Protein AF-A0A7X8BND6-F1 (afdb_monomer_lite)

Structure (mmCIF, N/CA/C/O backbone):
data_AF-A0A7X8BND6-F1
#
_entry.id   AF-A0A7X8BND6-F1
#
loop_
_atom_site.group_PDB
_atom_site.id
_atom_site.type_symbol
_atom_site.label_atom_id
_atom_site.label_alt_id
_atom_site.label_comp_id
_atom_site.label_asym_id
_atom_site.label_entity_id
_atom_site.label_seq_id
_atom_site.pdbx_PDB_ins_code
_atom_site.Cartn_x
_atom_site.Cartn_y
_atom_site.Cartn_z
_atom_site.occupancy
_atom_site.B_iso_or_equiv
_atom_site.auth_seq_id
_atom_site.auth_comp_id
_atom_site.auth_asym_id
_atom_site.auth_atom_id
_atom_site.pdbx_PDB_model_num
ATOM 1 N N . PRO A 1 1 ? -8.570 9.523 6.501 1.00 89.31 1 PRO A N 1
ATOM 2 C CA . PRO A 1 1 ? -7.132 9.892 6.427 1.00 89.31 1 PRO A CA 1
ATOM 3 C C . PRO A 1 1 ? -6.275 8.831 7.144 1.00 89.31 1 PRO A C 1
ATOM 5 O O . PRO A 1 1 ? -6.836 8.144 7.985 1.00 89.31 1 PRO A O 1
ATOM 8 N N . GLY A 1 2 ? -4.983 8.655 6.819 1.00 92.56 2 GLY A N 1
ATOM 9 C CA . GLY A 1 2 ? -4.114 7.677 7.514 1.00 92.56 2 GLY A CA 1
ATOM 10 C C . GLY A 1 2 ? -4.251 6.206 7.084 1.00 92.56 2 GLY A C 1
ATOM 11 O O . GLY A 1 2 ? -3.729 5.325 7.752 1.00 92.56 2 GLY A O 1
ATOM 12 N N . LYS A 1 3 ? -4.934 5.947 5.966 1.00 93.81 3 LYS A N 1
ATOM 13 C CA . LYS A 1 3 ? -5.133 4.617 5.374 1.00 93.81 3 LYS A CA 1
ATOM 14 C C . LYS 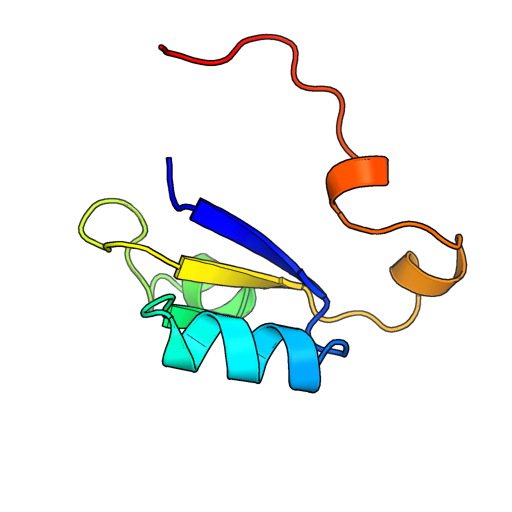A 1 3 ? -4.415 4.592 4.022 1.00 93.81 3 LYS A C 1
ATOM 16 O O . LYS A 1 3 ? -4.744 5.410 3.158 1.00 93.81 3 LYS A O 1
ATOM 21 N N . VAL A 1 4 ? -3.405 3.738 3.864 1.00 95.75 4 VAL A N 1
ATOM 22 C CA . VAL A 1 4 ? -2.480 3.736 2.711 1.00 95.75 4 VAL A CA 1
ATOM 23 C C . VAL A 1 4 ? -2.435 2.354 2.059 1.00 95.75 4 VAL A C 1
ATOM 25 O O . VAL A 1 4 ? -2.718 1.347 2.697 1.00 95.75 4 VAL A O 1
ATOM 28 N N . ILE A 1 5 ? -2.079 2.303 0.775 1.00 95.94 5 ILE A N 1
ATOM 29 C CA . ILE A 1 5 ? -1.796 1.064 0.043 1.00 95.94 5 ILE A CA 1
ATOM 30 C C . ILE A 1 5 ? -0.379 1.167 -0.528 1.00 95.94 5 ILE A C 1
ATOM 32 O O . ILE A 1 5 ? -0.038 2.180 -1.143 1.00 95.94 5 ILE A O 1
ATOM 36 N N . SER A 1 6 ? 0.437 0.132 -0.339 1.00 96.31 6 SER A N 1
ATOM 37 C CA . SER A 1 6 ? 1.818 0.048 -0.832 1.00 96.31 6 SER A CA 1
ATOM 38 C C . SER A 1 6 ? 2.123 -1.356 -1.366 1.00 96.31 6 SER A C 1
ATOM 40 O O . SER A 1 6 ? 1.315 -2.273 -1.238 1.00 96.31 6 SER A O 1
ATOM 42 N N . TYR A 1 7 ? 3.291 -1.542 -1.975 1.00 96.12 7 TYR A N 1
ATOM 43 C CA . TYR A 1 7 ? 3.794 -2.875 -2.306 1.00 96.12 7 TYR A CA 1
ATOM 44 C C . TYR A 1 7 ? 4.600 -3.450 -1.145 1.00 96.12 7 TYR A C 1
ATOM 46 O O . TYR A 1 7 ? 5.390 -2.734 -0.530 1.00 96.12 7 TYR A O 1
ATOM 54 N N . ALA A 1 8 ? 4.484 -4.762 -0.927 1.00 95.69 8 ALA A N 1
ATOM 55 C CA . ALA A 1 8 ? 5.230 -5.473 0.116 1.00 95.69 8 ALA A CA 1
ATOM 56 C C . ALA A 1 8 ? 6.763 -5.368 -0.046 1.00 95.69 8 ALA A C 1
ATOM 58 O O . ALA A 1 8 ? 7.504 -5.424 0.927 1.00 95.69 8 ALA A O 1
ATOM 59 N N . ARG A 1 9 ? 7.255 -5.155 -1.276 1.00 93.94 9 ARG A N 1
ATOM 60 C CA . ARG A 1 9 ? 8.695 -5.058 -1.578 1.00 93.94 9 ARG A CA 1
ATOM 61 C C . ARG A 1 9 ? 9.383 -3.788 -1.066 1.00 93.94 9 ARG A C 1
ATOM 63 O O . ARG A 1 9 ? 10.609 -3.732 -1.071 1.00 93.94 9 ARG A O 1
ATOM 70 N N . ASN A 1 10 ? 8.630 -2.756 -0.687 1.00 94.38 10 ASN A N 1
ATOM 71 C CA . ASN A 1 10 ? 9.187 -1.475 -0.241 1.00 94.38 10 ASN A CA 1
ATOM 72 C C . ASN A 1 10 ? 9.522 -1.526 1.257 1.00 94.38 10 ASN A C 1
ATOM 74 O O . ASN A 1 10 ? 8.987 -0.737 2.031 1.00 94.38 10 ASN A O 1
ATOM 78 N N . ILE A 1 11 ? 10.380 -2.471 1.652 1.00 95.44 11 ILE A N 1
ATOM 79 C CA . ILE A 1 11 ? 10.622 -2.861 3.052 1.00 95.44 11 ILE A CA 1
ATOM 80 C C . ILE A 1 11 ? 10.957 -1.643 3.921 1.00 95.44 11 ILE A C 1
ATOM 82 O O . ILE A 1 11 ? 10.233 -1.363 4.865 1.00 95.44 11 ILE A O 1
ATOM 86 N N . HIS A 1 12 ? 11.941 -0.836 3.523 1.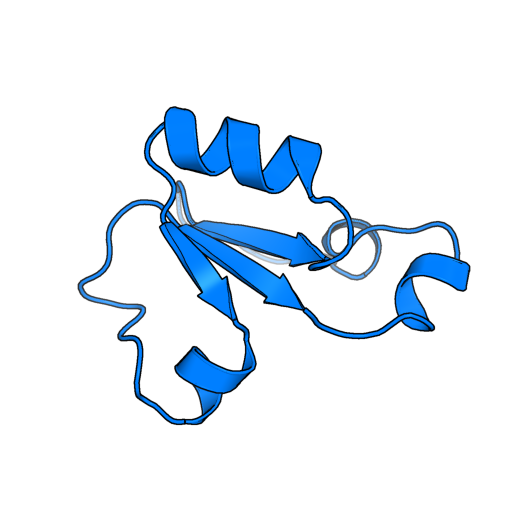00 97.56 12 HIS A N 1
ATOM 87 C CA . HIS A 1 12 ? 12.355 0.342 4.298 1.00 97.56 12 HIS A CA 1
ATOM 88 C C . HIS A 1 12 ? 11.274 1.419 4.429 1.00 97.56 12 HIS A C 1
ATOM 90 O O . HIS A 1 12 ? 11.174 2.092 5.446 1.00 97.56 12 HIS A O 1
ATOM 96 N N . THR A 1 13 ? 10.422 1.585 3.414 1.00 97.00 13 THR A N 1
ATOM 97 C CA . THR A 1 13 ? 9.285 2.510 3.518 1.00 97.00 13 THR A CA 1
ATOM 98 C C . THR A 1 13 ? 8.226 1.975 4.478 1.00 97.00 13 THR A C 1
ATOM 100 O O . THR A 1 13 ? 7.593 2.754 5.181 1.00 97.00 13 THR A O 1
ATOM 103 N N . LEU A 1 14 ? 8.005 0.658 4.494 1.00 97.44 14 LEU A N 1
ATOM 104 C CA . LEU A 1 14 ? 7.063 0.020 5.411 1.00 97.44 14 LEU A CA 1
ATOM 105 C C . LEU A 1 14 ? 7.572 0.060 6.856 1.00 97.44 14 LEU A C 1
ATOM 107 O O . LEU A 1 14 ? 6.774 0.315 7.751 1.00 97.44 14 LEU A O 1
ATOM 111 N N . GLU A 1 15 ? 8.877 -0.128 7.069 1.00 97.94 15 GLU A N 1
ATOM 112 C CA . GLU A 1 15 ? 9.541 0.037 8.370 1.00 97.94 15 GLU A CA 1
ATOM 113 C C . GLU A 1 15 ? 9.339 1.459 8.908 1.00 97.94 15 GLU A C 1
ATOM 115 O O . GLU A 1 15 ? 8.781 1.626 9.990 1.00 97.94 15 GLU A O 1
ATOM 120 N N . GLU A 1 16 ? 9.658 2.482 8.111 1.00 98.19 16 GLU A N 1
ATOM 121 C CA . GLU A 1 16 ? 9.471 3.885 8.502 1.00 98.19 16 GLU A CA 1
ATOM 122 C C . GLU A 1 16 ? 7.997 4.213 8.802 1.00 98.19 16 GLU A C 1
ATOM 124 O O . GLU A 1 16 ? 7.671 4.901 9.769 1.00 98.19 16 GLU A O 1
ATOM 129 N N . LEU A 1 17 ? 7.063 3.703 7.992 1.00 97.31 17 LEU A N 1
ATOM 130 C CA . LEU A 1 17 ? 5.629 3.870 8.247 1.00 97.31 17 LEU A CA 1
ATOM 131 C C . LEU A 1 17 ? 5.218 3.230 9.580 1.00 97.31 17 LEU A C 1
ATOM 133 O O . LEU A 1 17 ? 4.464 3.845 10.337 1.00 97.31 17 LEU A O 1
ATOM 137 N N . ASN A 1 18 ? 5.729 2.035 9.873 1.00 97.31 18 ASN A N 1
ATOM 138 C CA . ASN A 1 18 ? 5.466 1.333 11.123 1.00 97.31 18 ASN A CA 1
ATOM 139 C C . ASN A 1 18 ? 5.976 2.116 12.337 1.00 97.31 18 ASN A C 1
ATOM 141 O O . ASN A 1 18 ? 5.223 2.342 13.284 1.00 97.31 18 ASN A O 1
ATOM 145 N N . GLU A 1 19 ? 7.203 2.633 12.270 1.00 97.88 19 GLU A N 1
ATOM 146 C CA . GLU A 1 19 ? 7.780 3.489 13.316 1.00 97.88 19 GLU A CA 1
ATOM 147 C C . GLU A 1 19 ? 6.962 4.769 13.547 1.00 97.88 19 GLU A C 1
ATOM 149 O O . GLU A 1 19 ? 6.821 5.239 14.676 1.00 97.88 19 GLU A O 1
ATOM 154 N N . ASN A 1 20 ? 6.321 5.290 12.498 1.00 97.00 20 ASN A N 1
ATOM 155 C CA . ASN A 1 20 ? 5.431 6.449 12.575 1.00 97.00 20 ASN A CA 1
ATOM 156 C C . ASN A 1 20 ? 3.973 6.093 12.934 1.00 97.00 20 ASN A C 1
ATOM 158 O O . ASN A 1 20 ? 3.081 6.951 12.860 1.00 97.00 20 ASN A O 1
ATOM 162 N N . GLY A 1 21 ? 3.719 4.854 13.362 1.00 95.38 21 GLY A N 1
ATOM 163 C CA . GLY A 1 21 ? 2.445 4.381 13.896 1.00 95.38 21 GLY A CA 1
ATOM 164 C C . GLY A 1 21 ? 1.418 3.984 12.838 1.00 95.38 21 GLY A C 1
ATOM 165 O O . GLY A 1 21 ? 0.224 4.174 13.078 1.00 95.38 21 GLY A O 1
ATOM 166 N N . PHE A 1 22 ? 1.867 3.500 11.675 1.00 97.06 22 PHE A N 1
ATOM 167 C CA . PHE A 1 22 ? 1.029 2.780 10.715 1.00 97.06 22 PHE A CA 1
ATOM 168 C C . PHE A 1 22 ? 1.189 1.274 10.893 1.00 97.06 22 PHE A C 1
ATOM 170 O O . PHE A 1 22 ? 2.272 0.737 10.708 1.00 97.06 22 PHE A O 1
ATOM 177 N N . GLU A 1 23 ? 0.097 0.568 11.133 1.00 96.19 23 GLU A N 1
ATOM 178 C CA . GLU A 1 23 ? 0.128 -0.889 11.121 1.00 96.19 23 GLU A CA 1
ATOM 179 C C . GLU A 1 23 ? 0.334 -1.423 9.694 1.00 96.19 23 GLU A C 1
ATOM 181 O O . GLU A 1 23 ? -0.347 -0.996 8.756 1.00 96.19 23 GLU A O 1
ATOM 186 N N . VAL A 1 24 ? 1.286 -2.339 9.507 1.00 96.38 24 VAL A N 1
ATOM 187 C CA . VAL A 1 24 ? 1.557 -2.971 8.208 1.00 96.38 24 VAL A CA 1
ATOM 188 C C . VAL A 1 24 ? 0.725 -4.242 8.100 1.00 96.38 24 VAL A C 1
ATOM 190 O O . VAL A 1 24 ? 0.961 -5.196 8.830 1.00 96.38 24 VAL A O 1
ATOM 193 N N . VAL A 1 25 ? -0.227 -4.259 7.168 1.00 96.31 25 VAL A N 1
ATOM 194 C CA . VAL A 1 25 ? -1.211 -5.342 7.031 1.00 96.31 25 VAL A CA 1
ATOM 195 C C . VAL A 1 25 ? -1.112 -5.947 5.641 1.00 96.31 25 VAL A C 1
ATOM 197 O O . VAL A 1 25 ? -1.109 -5.220 4.644 1.00 96.31 25 VAL A O 1
ATOM 200 N N . ALA A 1 26 ? -1.057 -7.272 5.534 1.00 96.06 26 ALA A N 1
ATOM 201 C CA . ALA A 1 26 ? -1.073 -7.914 4.225 1.00 96.06 26 ALA A CA 1
ATOM 202 C C . ALA A 1 26 ? -2.485 -7.871 3.623 1.00 96.06 26 ALA A C 1
ATOM 204 O O . ALA A 1 26 ? -3.473 -8.163 4.296 1.00 96.06 26 ALA A O 1
ATOM 205 N N . ALA A 1 27 ? -2.606 -7.586 2.321 1.00 95.69 27 ALA A N 1
ATOM 206 C CA . ALA A 1 27 ? -3.907 -7.594 1.641 1.00 95.69 27 ALA A CA 1
ATOM 207 C C . ALA A 1 27 ? -4.665 -8.925 1.829 1.00 95.69 27 ALA A C 1
ATOM 209 O O . ALA A 1 27 ? -5.886 -8.928 1.976 1.00 95.69 27 ALA A O 1
ATOM 210 N N . ASN A 1 28 ? -3.945 -10.050 1.897 1.00 95.12 28 ASN A N 1
ATOM 211 C CA . ASN A 1 28 ? -4.531 -11.368 2.150 1.00 95.12 28 ASN A CA 1
ATOM 212 C C . ASN A 1 28 ? -5.195 -11.489 3.530 1.00 95.12 28 ASN A C 1
ATOM 214 O O . ASN A 1 28 ? -6.202 -12.182 3.649 1.00 95.12 28 ASN A O 1
ATOM 218 N N . GLU A 1 29 ? -4.682 -10.821 4.565 1.00 94.62 29 GLU A N 1
ATOM 219 C CA . GLU A 1 29 ? -5.274 -10.852 5.911 1.00 94.62 29 GLU A CA 1
ATOM 220 C C . GLU A 1 29 ? -6.617 -10.123 5.943 1.00 94.62 29 GLU A C 1
ATOM 222 O O . GLU A 1 29 ? -7.573 -10.609 6.547 1.00 94.62 29 GLU A O 1
ATOM 227 N N . VAL A 1 30 ? -6.715 -9.010 5.213 1.00 94.31 30 VAL A N 1
ATOM 228 C CA . VAL A 1 30 ? -7.965 -8.264 5.018 1.00 94.31 30 VAL A CA 1
ATOM 229 C C . VAL A 1 30 ? -8.987 -9.112 4.259 1.00 94.31 30 VAL A C 1
ATOM 231 O O . VAL A 1 30 ? -10.131 -9.234 4.687 1.00 94.31 30 VAL A O 1
ATOM 234 N N . ILE A 1 31 ? -8.577 -9.748 3.155 1.00 94.50 31 ILE A N 1
ATOM 235 C CA . ILE A 1 31 ? -9.458 -10.601 2.336 1.00 94.50 31 ILE A CA 1
ATOM 236 C C . ILE A 1 31 ? -9.976 -11.802 3.142 1.00 94.50 31 ILE A C 1
ATOM 238 O O . ILE A 1 31 ? -11.122 -12.212 2.977 1.00 94.50 31 ILE A O 1
ATOM 242 N N . GLN A 1 32 ? -9.147 -12.354 4.031 1.00 96.25 32 GLN A N 1
ATOM 243 C CA . GLN A 1 32 ? -9.520 -13.453 4.925 1.00 96.25 32 GLN A CA 1
ATOM 244 C C . GLN A 1 32 ? -10.342 -13.004 6.145 1.00 96.25 32 GLN A C 1
ATOM 246 O O . GLN A 1 32 ? -10.711 -13.851 6.956 1.00 96.25 32 GLN A O 1
ATOM 251 N N . GLY A 1 33 ? -10.611 -11.704 6.306 1.00 93.62 33 GLY A N 1
ATOM 252 C CA . GLY A 1 33 ? -11.345 -11.161 7.452 1.00 93.62 33 GLY A CA 1
ATOM 253 C C . GLY A 1 33 ? -10.580 -11.232 8.777 1.00 93.62 33 GLY A C 1
ATOM 254 O O . GLY A 1 33 ? -11.190 -11.140 9.837 1.00 93.62 33 GLY A O 1
ATOM 255 N N . LYS A 1 34 ? -9.254 -11.412 8.735 1.00 93.75 34 LYS A N 1
ATOM 256 C CA . LYS A 1 34 ? -8.388 -11.428 9.928 1.00 93.75 34 LYS A CA 1
ATOM 257 C C . LYS A 1 34 ? -8.073 -10.028 10.442 1.00 93.75 34 LYS A C 1
ATOM 259 O O . LYS A 1 34 ? -7.694 -9.884 11.599 1.00 93.75 34 LYS A O 1
ATOM 264 N N . TYR A 1 35 ? -8.221 -9.024 9.582 1.00 93.00 35 TYR A N 1
ATOM 265 C CA . TYR A 1 35 ? -8.003 -7.626 9.912 1.00 93.00 35 TYR A CA 1
ATOM 266 C C . TYR A 1 35 ? -9.252 -6.807 9.596 1.00 93.00 35 TYR A C 1
ATOM 268 O O . TYR A 1 35 ? -9.729 -6.813 8.458 1.00 93.00 35 TYR A O 1
ATOM 276 N N . ASP A 1 36 ? -9.773 -6.104 10.598 1.00 90.81 36 ASP A N 1
ATOM 277 C CA . ASP A 1 36 ? -10.915 -5.208 10.443 1.00 90.81 36 ASP A CA 1
ATOM 278 C C . ASP A 1 36 ? -10.447 -3.801 10.041 1.00 90.81 36 ASP A C 1
ATOM 280 O O . ASP A 1 36 ? -9.659 -3.170 10.737 1.00 90.81 36 ASP A O 1
ATOM 284 N N . LEU A 1 37 ? -10.945 -3.282 8.920 1.00 88.38 37 LEU A N 1
ATOM 285 C CA . LEU A 1 37 ? -10.570 -1.961 8.404 1.00 88.38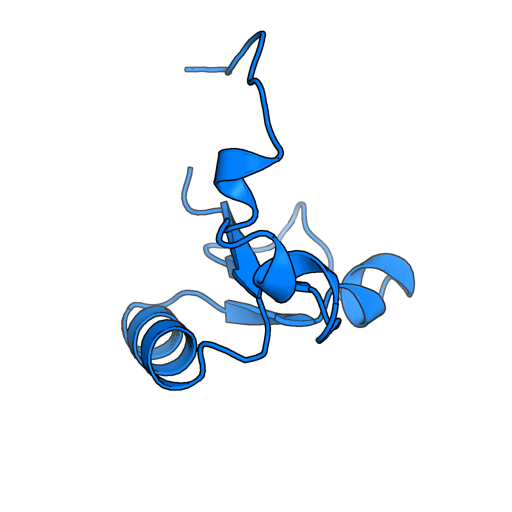 37 LEU A CA 1
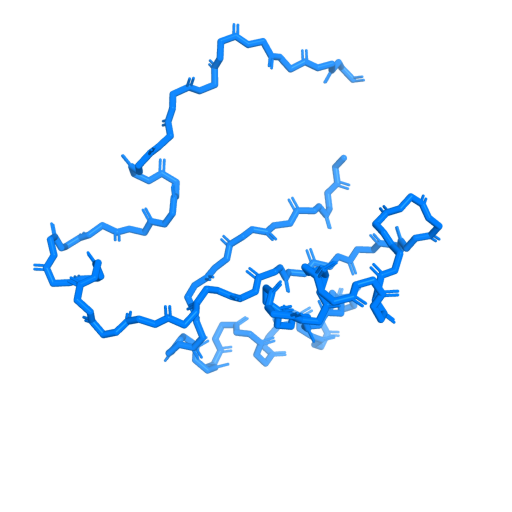ATOM 286 C C . LEU A 1 37 ? -11.356 -0.808 9.045 1.00 88.38 37 LEU A C 1
ATOM 288 O O . LEU A 1 37 ? -10.964 0.356 8.886 1.00 88.38 37 LEU A O 1
ATOM 292 N N . GLU A 1 38 ? -12.471 -1.108 9.713 1.00 84.81 38 GLU A N 1
ATOM 293 C CA . GLU A 1 38 ? -13.387 -0.108 10.266 1.00 84.81 38 GLU A CA 1
ATOM 294 C C . GLU A 1 38 ? -12.977 0.325 11.678 1.00 84.81 38 GLU A C 1
ATOM 296 O O . GLU A 1 38 ? -12.989 1.519 11.975 1.00 84.81 38 GLU A O 1
ATOM 301 N N . SER A 1 39 ? -12.547 -0.613 12.527 1.00 77.25 39 SER A N 1
ATOM 302 C CA . SER A 1 39 ? -12.069 -0.319 13.889 1.00 77.25 39 SER A CA 1
ATOM 303 C C . SER A 1 39 ? -10.598 0.109 13.964 1.00 77.25 39 SER A C 1
ATOM 305 O O . SER A 1 39 ? -10.158 0.650 14.981 1.00 77.25 39 SER A O 1
ATOM 307 N N . SER A 1 40 ? -9.842 -0.098 12.887 1.00 75.88 40 SER A N 1
ATOM 308 C CA . SER A 1 40 ? -8.395 0.102 12.870 1.00 75.88 40 SER A CA 1
ATOM 309 C C . SER A 1 40 ? -7.965 1.550 12.628 1.00 75.88 40 SER A C 1
ATOM 311 O O . SER A 1 40 ? -8.577 2.296 11.858 1.00 75.88 40 SER A O 1
ATOM 313 N N . GLY A 1 41 ? -6.868 1.934 13.292 1.00 88.75 41 GLY A N 1
ATOM 314 C CA . GLY A 1 41 ? -6.267 3.266 13.237 1.00 88.75 41 GLY A CA 1
ATOM 315 C C . GLY A 1 41 ? -5.548 3.568 11.916 1.00 88.75 41 GLY A C 1
ATOM 316 O O . GLY A 1 41 ? -6.104 3.439 10.826 1.00 88.75 41 GLY A O 1
ATOM 317 N N . ARG A 1 42 ? -4.302 4.048 11.994 1.00 95.38 42 ARG A N 1
ATOM 318 C CA . ARG A 1 42 ? -3.484 4.276 10.795 1.00 95.38 42 ARG A CA 1
ATOM 319 C C . ARG A 1 42 ? -2.881 2.953 10.342 1.00 95.38 42 ARG A C 1
ATOM 321 O O . ARG A 1 42 ? -2.287 2.254 11.153 1.00 95.38 42 ARG A O 1
ATOM 328 N N . TYR A 1 43 ? -2.995 2.639 9.057 1.00 96.31 43 TYR A N 1
ATOM 329 C CA . TYR A 1 43 ? -2.466 1.394 8.506 1.00 96.31 43 TYR A CA 1
ATOM 330 C C . TYR A 1 43 ? -2.027 1.542 7.051 1.00 96.31 43 TYR A C 1
ATOM 332 O O . TYR A 1 43 ? -2.489 2.423 6.311 1.00 96.31 43 TYR A O 1
ATOM 340 N N . VAL A 1 44 ? -1.145 0.641 6.633 1.00 96.94 44 VAL A N 1
ATOM 341 C CA . VAL A 1 44 ? -0.736 0.437 5.249 1.00 96.94 44 VAL A CA 1
ATOM 342 C C . VAL A 1 44 ? -1.048 -0.997 4.829 1.00 96.94 44 VAL A C 1
ATOM 344 O O . VAL A 1 44 ? -0.521 -1.954 5.386 1.00 96.94 44 VAL A O 1
ATOM 347 N N . ILE A 1 45 ? -1.903 -1.143 3.817 1.00 96.62 45 ILE A N 1
ATOM 348 C CA . ILE A 1 45 ? -2.176 -2.438 3.193 1.00 96.62 45 ILE A CA 1
ATOM 349 C C . ILE A 1 45 ? -1.083 -2.715 2.165 1.00 96.62 45 ILE A C 1
ATOM 351 O O . ILE A 1 45 ? -0.849 -1.902 1.263 1.00 96.62 45 ILE A O 1
ATOM 355 N N . THR A 1 46 ? -0.431 -3.866 2.271 1.00 97.00 46 THR A N 1
ATOM 356 C CA . THR A 1 46 ? 0.603 -4.295 1.334 1.00 97.00 46 THR A CA 1
ATOM 357 C C . THR A 1 46 ? 0.036 -5.252 0.292 1.00 97.00 46 THR A C 1
ATOM 359 O O . THR A 1 46 ? -0.632 -6.238 0.603 1.00 97.00 46 THR A O 1
ATOM 362 N N . ILE A 1 47 ? 0.288 -4.939 -0.977 1.00 94.81 47 ILE A N 1
ATOM 363 C CA . ILE A 1 47 ? -0.023 -5.813 -2.107 1.00 94.81 47 ILE A CA 1
ATOM 364 C C . ILE A 1 47 ? 1.218 -6.649 -2.409 1.00 94.81 47 ILE A C 1
ATOM 366 O O . ILE A 1 47 ? 2.303 -6.104 -2.651 1.00 94.81 47 ILE A O 1
ATOM 370 N N . GLU A 1 48 ? 1.045 -7.967 -2.418 1.00 88.38 48 GLU A N 1
ATOM 371 C CA . GLU A 1 48 ? 2.041 -8.897 -2.936 1.00 88.38 48 GLU A CA 1
ATOM 372 C C . GLU A 1 48 ? 1.956 -8.972 -4.464 1.00 88.38 48 GLU A C 1
ATOM 374 O O . GLU A 1 48 ? 0.872 -8.985 -5.046 1.00 88.38 48 GLU A O 1
ATOM 379 N N . GLY A 1 49 ? 3.110 -9.005 -5.127 1.00 78.62 49 GLY A N 1
ATOM 380 C CA . GLY A 1 49 ? 3.180 -9.121 -6.581 1.00 78.62 49 GLY A CA 1
ATOM 381 C C . GLY A 1 49 ? 4.416 -8.442 -7.149 1.00 78.62 49 GLY A C 1
ATOM 382 O O . GLY A 1 49 ? 4.541 -7.218 -7.128 1.00 78.62 49 GLY A O 1
ATOM 383 N N . SER A 1 50 ? 5.331 -9.243 -7.694 1.00 80.12 50 SER A N 1
ATOM 384 C CA . SER A 1 50 ? 6.522 -8.756 -8.395 1.00 80.12 50 SER A CA 1
ATOM 385 C C . SER A 1 50 ? 6.193 -8.089 -9.726 1.00 80.12 50 SER A C 1
ATOM 387 O O . SER A 1 50 ? 6.971 -7.250 -10.172 1.00 80.12 50 SER A O 1
ATOM 389 N N . GLU A 1 51 ? 5.054 -8.433 -10.335 1.00 91.69 51 GLU A N 1
ATOM 390 C CA . GLU A 1 51 ? 4.736 -8.066 -11.718 1.00 91.69 51 GLU A CA 1
ATOM 391 C C . GLU A 1 51 ? 4.222 -6.633 -11.878 1.00 91.69 51 GLU A C 1
ATOM 393 O O . GLU A 1 51 ? 4.708 -5.915 -12.748 1.00 91.69 51 GLU A O 1
ATOM 398 N N . LEU A 1 52 ? 3.301 -6.165 -11.026 1.00 89.62 52 LEU A N 1
ATOM 399 C CA . LEU A 1 52 ? 2.735 -4.809 -11.139 1.00 89.62 52 LEU A CA 1
ATOM 400 C C . LEU A 1 52 ? 3.797 -3.693 -11.051 1.00 89.62 52 LEU A C 1
ATOM 402 O O . LEU A 1 52 ? 3.779 -2.791 -11.894 1.00 89.62 52 LEU A O 1
ATOM 406 N N . PRO A 1 53 ? 4.780 -3.751 -10.126 1.00 89.81 53 PRO A N 1
ATOM 407 C CA . PRO A 1 53 ? 5.860 -2.769 -10.084 1.00 89.81 53 PRO A CA 1
ATOM 408 C C . PRO A 1 53 ? 6.727 -2.725 -11.353 1.00 89.81 53 PRO A C 1
ATOM 410 O O . PRO A 1 53 ? 7.403 -1.722 -11.576 1.00 89.81 53 PRO A O 1
ATOM 413 N N . ARG A 1 54 ? 6.728 -3.767 -12.204 1.00 92.56 54 ARG A N 1
ATOM 414 C CA . ARG A 1 54 ? 7.520 -3.784 -13.454 1.00 92.56 54 ARG A CA 1
ATOM 415 C C . ARG A 1 54 ? 7.014 -2.773 -14.480 1.00 92.56 54 ARG A C 1
ATOM 417 O O . ARG A 1 54 ? 7.784 -2.368 -15.342 1.00 92.56 54 ARG A O 1
ATOM 424 N N . GLY A 1 55 ? 5.767 -2.316 -14.351 1.00 93.19 55 GLY A N 1
ATOM 425 C CA . GLY A 1 55 ? 5.232 -1.188 -15.117 1.00 93.19 55 GLY A CA 1
ATOM 426 C C . GLY A 1 55 ? 5.788 0.179 -14.693 1.00 93.19 55 GLY A C 1
ATOM 427 O O . GLY A 1 55 ? 5.389 1.190 -15.260 1.00 93.19 55 GLY A O 1
ATOM 428 N N . GLY A 1 56 ? 6.676 0.235 -13.690 1.00 92.75 56 GLY A N 1
ATOM 429 C CA . GLY A 1 56 ? 7.316 1.470 -13.227 1.00 92.75 56 GLY A CA 1
ATOM 430 C C . GLY A 1 56 ? 6.434 2.356 -12.340 1.00 92.75 56 GLY A C 1
ATOM 431 O O . GLY A 1 56 ? 6.762 3.520 -12.131 1.00 92.75 56 GLY A O 1
ATOM 432 N N . GLY A 1 57 ? 5.316 1.833 -11.821 1.00 93.00 57 GLY A N 1
ATOM 433 C CA . GLY A 1 57 ? 4.326 2.604 -11.067 1.00 93.00 57 GLY A CA 1
ATOM 434 C C . GLY A 1 57 ? 3.926 1.980 -9.729 1.00 93.00 57 GLY A C 1
ATOM 435 O O . GLY A 1 57 ? 3.819 0.760 -9.589 1.00 93.00 57 GLY A O 1
ATOM 436 N N .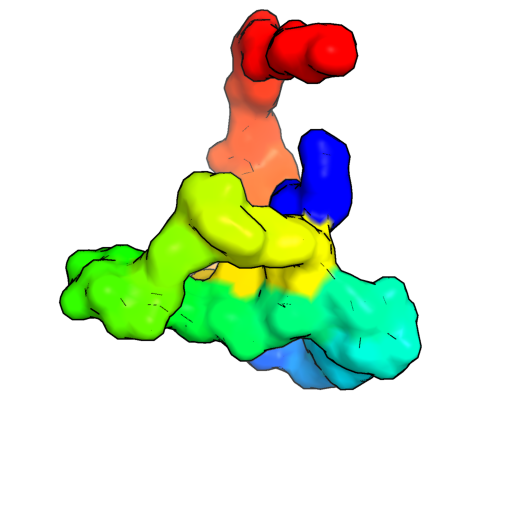 GLY A 1 58 ? 3.666 2.841 -8.742 1.00 93.75 58 GLY A N 1
ATOM 437 C CA . GLY A 1 58 ? 3.080 2.472 -7.449 1.00 93.75 58 GLY A CA 1
ATOM 438 C C . GLY A 1 58 ? 1.554 2.299 -7.503 1.00 93.75 58 GLY A C 1
ATOM 439 O O . GLY A 1 58 ? 0.928 2.682 -8.494 1.00 93.75 58 GLY A O 1
ATOM 440 N N . PRO A 1 59 ? 0.909 1.840 -6.412 1.00 93.88 59 PRO A N 1
ATOM 441 C CA . PRO A 1 59 ? -0.554 1.737 -6.332 1.00 93.88 59 PRO A CA 1
ATOM 442 C C . PRO A 1 59 ? -1.283 3.048 -6.661 1.00 93.88 59 PRO A C 1
ATOM 444 O O . PRO A 1 59 ? -2.335 3.049 -7.300 1.00 93.88 59 PRO A O 1
ATOM 447 N N . ARG A 1 60 ? -0.694 4.198 -6.305 1.00 95.75 60 ARG A N 1
ATOM 448 C CA . ARG A 1 60 ? -1.256 5.509 -6.656 1.00 95.75 60 ARG A CA 1
ATOM 449 C C . ARG A 1 60 ? -1.316 5.740 -8.170 1.00 95.75 60 ARG A C 1
ATOM 451 O O . ARG A 1 60 ? -2.282 6.340 -8.628 1.00 95.75 60 ARG A O 1
ATOM 458 N N . CYS A 1 61 ? -0.340 5.251 -8.932 1.00 95.88 61 CYS A N 1
ATOM 459 C CA . CYS A 1 61 ? -0.304 5.373 -10.392 1.00 95.88 61 CYS A CA 1
ATOM 460 C C . CYS A 1 61 ? -1.430 4.573 -11.070 1.00 95.88 61 CYS A C 1
ATOM 462 O O . CYS A 1 61 ? -1.852 4.929 -12.162 1.00 95.88 61 CYS A O 1
ATOM 464 N N . MET A 1 62 ? -1.948 3.533 -10.408 1.00 94.56 62 MET A N 1
ATOM 465 C CA . MET A 1 62 ? -3.037 2.680 -10.904 1.00 94.56 62 MET A CA 1
ATOM 466 C C . MET A 1 62 ? -4.433 3.162 -10.475 1.00 94.56 62 MET A C 1
ATOM 468 O O . MET A 1 62 ? -5.410 2.431 -10.610 1.00 94.56 62 MET A O 1
ATOM 472 N N . THR A 1 63 ? -4.552 4.369 -9.911 1.00 95.00 63 THR A N 1
ATOM 473 C CA . THR A 1 63 ? -5.822 4.877 -9.370 1.00 95.00 63 THR A CA 1
ATOM 474 C C . THR A 1 63 ? -6.172 6.258 -9.914 1.00 95.00 63 THR A C 1
ATOM 476 O O . THR A 1 63 ? -5.318 7.131 -10.072 1.00 95.00 63 THR A O 1
ATOM 479 N N . MET A 1 64 ? -7.467 6.499 -10.123 1.00 97.19 64 MET A N 1
ATOM 480 C CA . MET A 1 64 ? -8.027 7.806 -10.475 1.00 97.19 64 MET A CA 1
ATOM 481 C C . MET A 1 64 ? -9.182 8.129 -9.513 1.00 97.19 64 MET A C 1
ATOM 483 O O . MET A 1 64 ? -10.314 7.715 -9.755 1.00 97.19 64 MET A O 1
ATOM 487 N N . PRO A 1 65 ? -8.915 8.804 -8.378 1.00 95.31 65 PRO A N 1
ATOM 488 C CA . PRO A 1 65 ? -9.955 9.135 -7.410 1.00 95.31 65 PRO A CA 1
ATOM 489 C C . PRO A 1 65 ? -10.979 10.099 -8.019 1.00 95.31 65 PRO A C 1
ATOM 491 O O . PRO A 1 65 ? -10.621 11.210 -8.394 1.00 95.31 65 PRO A O 1
ATOM 494 N N . LEU A 1 66 ? -12.247 9.688 -8.085 1.00 97.12 66 LEU A N 1
ATOM 495 C CA . LEU A 1 66 ? -13.341 10.515 -8.617 1.00 97.12 66 LEU A CA 1
ATOM 496 C C . LEU A 1 66 ? -14.000 11.393 -7.543 1.00 97.12 66 LEU A C 1
ATOM 498 O O . LEU A 1 66 ? -14.480 12.485 -7.827 1.00 97.12 66 LEU A O 1
ATOM 502 N N . ARG A 1 67 ? -14.027 10.915 -6.295 1.00 96.25 67 ARG A N 1
ATOM 503 C CA . ARG A 1 67 ? -14.604 11.608 -5.138 1.00 96.25 67 ARG A CA 1
ATOM 504 C C . ARG A 1 67 ? -13.840 11.213 -3.879 1.00 96.25 67 ARG A C 1
ATOM 506 O O . ARG A 1 67 ? -13.450 10.057 -3.729 1.00 96.25 67 ARG A O 1
ATOM 513 N N . ARG A 1 68 ? -13.649 12.162 -2.965 1.00 93.00 68 ARG A N 1
ATOM 514 C CA . ARG A 1 68 ? -13.157 11.924 -1.599 1.00 93.00 68 ARG A CA 1
ATOM 515 C C . ARG A 1 68 ? -14.069 12.673 -0.631 1.00 93.00 68 ARG A C 1
ATOM 517 O O . ARG A 1 68 ? -14.514 13.771 -0.959 1.00 93.00 68 ARG A O 1
ATOM 524 N N . SER A 1 69 ? -14.384 12.072 0.514 1.00 88.94 69 SER A N 1
ATOM 525 C CA . SER A 1 69 ? -14.983 12.810 1.628 1.00 88.94 69 SER A CA 1
ATOM 526 C C . SER A 1 69 ? -13.937 13.760 2.217 1.00 88.94 69 SER A C 1
ATOM 528 O O . SER A 1 69 ? -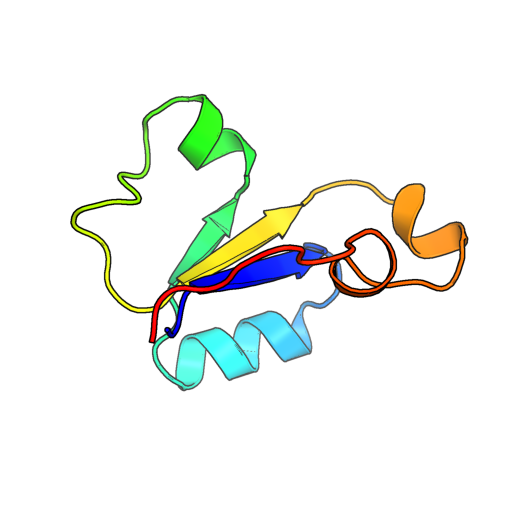12.744 13.430 2.204 1.00 88.94 69 SER A O 1
ATOM 530 N N . LEU A 1 70 ? -14.388 14.930 2.673 1.00 71.81 70 LEU A N 1
ATOM 531 C CA . LEU A 1 70 ? -13.572 15.861 3.454 1.00 71.81 70 LEU A CA 1
ATOM 532 C C . LEU A 1 70 ? -13.276 15.272 4.836 1.00 71.81 70 LEU A C 1
ATOM 534 O O . LEU A 1 70 ? -14.175 14.580 5.369 1.00 71.81 70 LEU A O 1
#

Foldseek 3Di:
DQEEEWAPVPPVVQVVSVVVPAAEAEPVCVVVVVDDPPPDDHYYYHYYDPPPCVVVDIPVVVDDDPDDDD

pLDDT: mean 93.23, std 5.37, range [71.81, 98.19]

Radius of gyration: 12.68 Å; chains: 1; bounding box: 27×29×29 Å

Sequence (70 aa):
PGKVISYARNIHTLEELNENGFEVVAANEVIQGKYDLESSGRYVITIEGSELPRGGGGPRCMTMPLRRSL

Secondary structure (DSSP, 8-state):
--EEEEETT-HHHHHHHHHTT-EEEEHHHHHTTSS-TTT--SEEEEEP-SSGGGGT--GGGG--------